Protein AF-A0A969VSZ6-F1 (afdb_monomer_lite)

Secondary structure (DSSP, 8-state):
-HHHHHHHHHHHHHHH--TTSPPEEEEEETTTTSEEEEEETTS-TTSEEEEEEE--SSHHHHHHS-EEEEETTT-SPP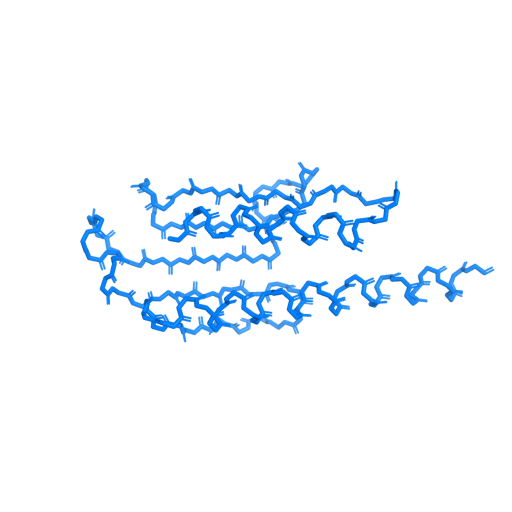EEE-GGGHHHHHHHHHHHHHHHHHHHHHHHHH--

Radius of gyration: 14.64 Å; chains: 1; bounding box: 35×25×44 Å

Structure (mmCIF, N/CA/C/O backbone):
data_AF-A0A969VSZ6-F1
#
_entry.id   AF-A0A969VSZ6-F1
#
loop_
_atom_site.group_PDB
_atom_site.id
_atom_site.type_symbol
_atom_site.label_atom_id
_atom_site.label_alt_id
_atom_site.label_comp_id
_atom_site.label_asym_id
_atom_site.label_entity_id
_atom_site.label_seq_id
_atom_site.pdbx_PDB_ins_code
_atom_site.Cartn_x
_atom_site.Cartn_y
_atom_site.Cartn_z
_atom_site.occupancy
_atom_site.B_iso_or_equiv
_atom_site.auth_seq_id
_atom_site.auth_comp_id
_atom_site.auth_asym_id
_atom_site.auth_atom_id
_atom_site.pdbx_PDB_model_num
ATOM 1 N N . TYR A 1 1 ? 3.063 6.656 -8.960 1.00 63.84 1 TYR A N 1
ATOM 2 C CA . TYR A 1 1 ? 2.935 5.798 -7.767 1.00 63.84 1 TYR A CA 1
ATOM 3 C C . TYR A 1 1 ? 2.821 6.608 -6.481 1.00 63.84 1 TYR A C 1
ATOM 5 O O . TYR A 1 1 ? 1.728 6.708 -5.939 1.00 63.84 1 TYR A O 1
ATOM 13 N N . SER A 1 2 ? 3.878 7.287 -6.036 1.00 65.19 2 SER A N 1
ATOM 14 C CA . SER A 1 2 ? 3.942 7.869 -4.687 1.00 65.19 2 SER A CA 1
ATOM 15 C C . SER A 1 2 ? 2.925 8.963 -4.340 1.00 65.19 2 SER A C 1
ATOM 17 O O . SER A 1 2 ? 2.410 8.987 -3.224 1.00 65.19 2 SER A O 1
ATOM 19 N N . ARG A 1 3 ? 2.580 9.856 -5.278 1.00 71.50 3 ARG A N 1
ATOM 20 C CA . ARG A 1 3 ? 1.567 10.904 -5.031 1.00 71.50 3 ARG A CA 1
ATOM 21 C C . ARG A 1 3 ? 0.173 10.335 -4.744 1.00 71.50 3 ARG A C 1
ATOM 23 O O . ARG A 1 3 ? -0.492 10.819 -3.831 1.00 71.50 3 ARG A O 1
ATOM 30 N N . ASN A 1 4 ? -0.237 9.294 -5.470 1.00 73.56 4 ASN A N 1
ATOM 31 C CA . ASN A 1 4 ? -1.539 8.655 -5.265 1.00 73.56 4 ASN A CA 1
ATOM 32 C C . ASN A 1 4 ? -1.574 7.936 -3.912 1.00 73.56 4 ASN A C 1
ATOM 34 O O . ASN A 1 4 ? -2.493 8.159 -3.130 1.00 73.56 4 ASN A O 1
ATOM 38 N N . MET A 1 5 ? -0.521 7.182 -3.586 1.00 75.75 5 MET A N 1
ATOM 39 C CA . MET A 1 5 ? -0.423 6.452 -2.318 1.00 75.75 5 MET A CA 1
ATOM 40 C C . MET A 1 5 ? -0.444 7.371 -1.094 1.00 75.75 5 MET A C 1
ATOM 42 O O . MET A 1 5 ? -1.165 7.100 -0.136 1.00 75.75 5 MET A O 1
ATOM 46 N N . LYS A 1 6 ? 0.261 8.511 -1.138 1.00 79.94 6 LYS A N 1
ATOM 47 C CA . LYS A 1 6 ? 0.205 9.521 -0.064 1.00 79.94 6 LYS A CA 1
ATOM 48 C C . LYS A 1 6 ? -1.213 10.054 0.154 1.00 79.94 6 LYS A C 1
ATOM 50 O O . LYS A 1 6 ? -1.636 10.212 1.297 1.00 79.94 6 LYS A O 1
ATOM 55 N N . SER A 1 7 ? -1.952 10.312 -0.928 1.00 82.69 7 SER A N 1
ATOM 56 C CA . SER A 1 7 ? -3.343 10.769 -0.834 1.00 82.69 7 SER A CA 1
ATOM 57 C C . SER A 1 7 ? -4.252 9.696 -0.233 1.00 82.69 7 SER A C 1
ATOM 59 O O . SER A 1 7 ? -5.049 10.003 0.651 1.00 82.69 7 SER A O 1
ATOM 61 N N . ILE A 1 8 ? -4.090 8.436 -0.648 1.00 80.19 8 ILE A N 1
ATOM 62 C CA . ILE A 1 8 ? -4.860 7.301 -0.124 1.00 80.19 8 ILE A CA 1
ATOM 63 C C . ILE A 1 8 ? -4.630 7.146 1.377 1.00 80.19 8 ILE A C 1
ATOM 65 O O . ILE A 1 8 ? -5.590 7.138 2.141 1.00 80.19 8 ILE A O 1
ATOM 69 N N . VAL A 1 9 ? -3.371 7.108 1.820 1.00 83.44 9 VAL A N 1
ATOM 70 C CA . VAL A 1 9 ? -3.039 6.984 3.247 1.00 83.44 9 VAL A CA 1
ATOM 71 C C . VAL A 1 9 ? -3.620 8.139 4.058 1.00 83.44 9 VAL A C 1
ATOM 73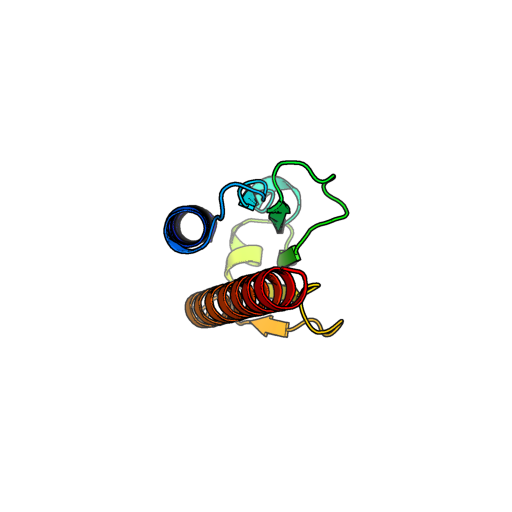 O O . VAL A 1 9 ? -4.194 7.921 5.124 1.00 83.44 9 VAL A O 1
ATOM 76 N N . PHE A 1 10 ? -3.556 9.363 3.534 1.00 84.12 10 PHE A N 1
ATOM 77 C CA . PHE A 1 10 ? -4.175 10.516 4.180 1.00 84.12 10 PHE A CA 1
ATOM 78 C C . PHE A 1 10 ? -5.702 10.372 4.307 1.00 84.12 10 PHE A C 1
ATOM 80 O O . PHE A 1 10 ? -6.262 10.631 5.374 1.00 84.12 10 PHE A O 1
ATOM 87 N N . GLN A 1 11 ? -6.383 9.934 3.245 1.00 82.75 11 GLN A N 1
ATOM 88 C CA . GLN A 1 11 ? -7.832 9.716 3.256 1.00 82.75 11 GLN A CA 1
ATOM 89 C C . GLN A 1 11 ? -8.235 8.588 4.210 1.00 82.75 11 GLN A C 1
ATOM 91 O O . GLN A 1 11 ? -9.186 8.750 4.978 1.00 82.75 11 GLN A O 1
ATOM 96 N N . VAL A 1 12 ? -7.493 7.479 4.204 1.00 82.19 12 VAL A N 1
ATOM 97 C CA . VAL A 1 12 ? -7.708 6.339 5.100 1.00 82.19 12 VAL A CA 1
ATOM 98 C C . VAL A 1 12 ? -7.536 6.772 6.553 1.00 82.19 12 VAL A C 1
ATOM 100 O O . VAL A 1 12 ? -8.435 6.541 7.358 1.00 82.19 12 VAL A O 1
ATOM 103 N N . ASN A 1 13 ? -6.453 7.482 6.882 1.00 85.31 13 ASN A N 1
ATOM 104 C CA . ASN A 1 13 ? -6.257 8.036 8.221 1.00 85.31 13 ASN A CA 1
ATOM 105 C C . ASN A 1 13 ? -7.425 8.936 8.625 1.00 85.31 13 ASN A C 1
ATOM 107 O O . ASN A 1 13 ? -8.010 8.760 9.685 1.00 85.31 13 ASN A O 1
ATOM 111 N N . LYS A 1 14 ? -7.836 9.869 7.765 1.00 82.88 14 LYS A N 1
ATOM 112 C CA . LYS A 1 14 ? -8.949 10.769 8.085 1.00 82.88 14 LYS A CA 1
ATOM 113 C C . LYS A 1 14 ? -10.271 10.024 8.324 1.00 82.88 14 LYS A C 1
ATOM 115 O O . LYS A 1 14 ? -11.071 10.464 9.146 1.00 82.88 14 LYS A O 1
ATOM 120 N N . ARG A 1 15 ? -10.524 8.938 7.588 1.00 80.19 15 ARG A N 1
ATOM 121 C CA . ARG A 1 15 ? -11.800 8.207 7.616 1.00 80.19 15 ARG A CA 1
ATOM 122 C C . ARG A 1 15 ? -11.864 7.121 8.690 1.00 80.19 15 ARG A C 1
ATOM 124 O O . ARG A 1 15 ? -12.946 6.874 9.219 1.00 80.19 15 ARG A O 1
ATOM 131 N N . TYR A 1 16 ? -10.741 6.479 9.000 1.00 72.19 16 TYR A N 1
ATOM 132 C CA . TYR A 1 16 ? -10.707 5.267 9.820 1.00 72.19 16 TYR A CA 1
ATOM 133 C C . TYR A 1 16 ? -9.838 5.368 11.079 1.00 72.19 16 TYR A C 1
ATOM 135 O O . TYR A 1 16 ? -9.983 4.520 11.961 1.00 72.19 16 TYR A O 1
ATOM 143 N N . LEU A 1 17 ? -8.981 6.390 11.218 1.00 71.81 17 LEU A N 1
ATOM 144 C CA . LEU A 1 17 ? -8.137 6.534 12.405 1.00 71.81 17 LEU A CA 1
ATOM 145 C C . LEU A 1 17 ? -8.997 6.769 13.650 1.00 71.81 17 LEU A C 1
ATOM 147 O O . LEU A 1 17 ? -9.696 7.776 13.783 1.00 71.81 17 LEU A O 1
ATOM 151 N N . THR A 1 18 ? -8.933 5.828 14.588 1.00 67.06 18 THR A N 1
ATOM 152 C CA . THR A 1 18 ? -9.540 5.977 15.912 1.00 67.06 18 THR A CA 1
ATOM 153 C C . THR A 1 18 ? -8.540 6.629 16.869 1.00 67.06 18 THR A C 1
ATOM 155 O O . THR A 1 18 ? -7.331 6.511 16.692 1.00 67.06 18 THR A O 1
ATOM 158 N N . LYS A 1 19 ? -9.022 7.288 17.933 1.00 65.38 19 LYS A N 1
ATOM 159 C CA . LYS A 1 19 ? -8.171 8.006 18.911 1.00 65.38 19 LYS A CA 1
ATOM 160 C C . LYS A 1 19 ? -7.103 7.143 19.609 1.00 65.38 19 LYS A C 1
ATOM 162 O O . LYS A 1 19 ? -6.242 7.702 20.275 1.00 65.38 19 LYS A O 1
ATOM 167 N N . LYS A 1 20 ? -7.190 5.811 19.522 1.00 67.69 20 LYS A N 1
ATOM 168 C CA . LYS A 1 20 ? -6.292 4.869 20.208 1.00 67.69 20 LYS A CA 1
ATOM 169 C C . LYS A 1 20 ? -5.180 4.305 19.316 1.00 67.69 20 LYS A C 1
ATOM 171 O O . LYS A 1 20 ? -4.349 3.569 19.831 1.00 67.69 20 LYS A O 1
ATOM 176 N N . ARG A 1 21 ? -5.170 4.605 18.013 1.00 72.56 21 ARG A N 1
ATOM 177 C CA . ARG A 1 21 ? -4.211 4.033 17.058 1.00 72.56 21 ARG A CA 1
ATOM 178 C C . ARG A 1 21 ? -3.293 5.112 16.497 1.00 72.56 21 ARG A C 1
ATOM 180 O O . ARG A 1 21 ? -3.730 6.242 16.277 1.00 72.56 21 ARG A O 1
ATOM 187 N N . ALA A 1 22 ? -2.041 4.755 16.238 1.00 82.44 22 ALA A N 1
ATOM 188 C CA . ALA A 1 22 ? -1.138 5.608 15.487 1.00 82.44 22 ALA A CA 1
ATOM 189 C C . ALA A 1 22 ? -1.596 5.752 14.024 1.00 82.44 22 ALA A C 1
ATOM 191 O O . ALA A 1 22 ? -2.139 4.808 13.441 1.00 82.44 22 ALA A O 1
ATOM 192 N N . PRO A 1 23 ? -1.401 6.931 13.414 1.00 85.81 23 PRO A N 1
ATOM 193 C CA . PRO A 1 23 ? -1.707 7.132 12.005 1.00 85.81 23 PRO A CA 1
ATOM 194 C C . PRO A 1 23 ? -0.844 6.223 11.129 1.00 85.81 23 PRO A C 1
ATOM 196 O O . PRO A 1 23 ? 0.301 5.909 11.452 1.00 85.81 23 PRO A O 1
ATOM 199 N N . LEU A 1 24 ? -1.388 5.837 9.981 1.00 88.62 24 LEU A N 1
ATOM 200 C CA . LEU A 1 24 ? -0.627 5.166 8.941 1.00 88.62 24 LEU A CA 1
ATOM 201 C C . LEU A 1 24 ? 0.352 6.146 8.292 1.00 88.62 24 LEU A C 1
ATOM 203 O O . LEU A 1 24 ? -0.009 7.280 7.966 1.00 88.62 24 LEU A O 1
ATOM 207 N N . ALA A 1 25 ? 1.573 5.689 8.058 1.00 88.56 25 ALA A N 1
ATOM 208 C CA . ALA A 1 25 ? 2.607 6.397 7.326 1.00 88.56 25 ALA A CA 1
ATOM 209 C C . ALA A 1 25 ? 2.900 5.663 6.014 1.00 88.56 25 ALA A C 1
ATOM 211 O O . ALA A 1 25 ? 2.986 4.436 5.982 1.00 88.56 25 ALA A O 1
ATOM 212 N N . PHE A 1 26 ? 3.062 6.431 4.937 1.00 89.50 26 PHE A N 1
ATOM 213 C CA . PHE A 1 26 ? 3.547 5.932 3.654 1.00 89.50 26 PHE A CA 1
ATOM 214 C C . PHE A 1 26 ? 5.027 6.271 3.508 1.00 89.50 26 PHE A C 1
ATOM 216 O O . PHE A 1 26 ? 5.387 7.452 3.545 1.00 89.50 26 PHE A O 1
ATOM 223 N N . ILE A 1 27 ? 5.854 5.251 3.312 1.00 89.88 27 ILE A N 1
ATOM 224 C CA . ILE A 1 27 ? 7.288 5.381 3.071 1.00 89.88 27 ILE A CA 1
ATOM 225 C C . ILE A 1 27 ? 7.551 5.120 1.588 1.00 89.88 27 ILE A C 1
ATOM 227 O O . ILE A 1 27 ? 7.133 4.102 1.039 1.00 89.88 27 ILE A O 1
ATOM 231 N N . ASP A 1 28 ? 8.203 6.078 0.934 1.00 88.00 28 ASP A N 1
ATOM 232 C CA . ASP A 1 28 ? 8.450 6.083 -0.507 1.00 88.00 28 ASP A CA 1
ATOM 233 C C . ASP A 1 28 ? 9.941 5.930 -0.791 1.00 88.00 28 ASP A C 1
ATOM 235 O O . ASP A 1 28 ? 10.661 6.924 -0.824 1.00 88.00 28 ASP A O 1
ATOM 239 N N . ASN A 1 29 ? 10.380 4.697 -1.030 1.00 86.88 29 ASN A N 1
ATOM 240 C CA . ASN A 1 29 ? 11.765 4.379 -1.373 1.00 86.88 29 ASN A CA 1
ATOM 241 C C . ASN A 1 29 ? 11.871 3.897 -2.832 1.00 86.88 29 ASN A C 1
ATOM 243 O O . ASN A 1 29 ? 12.842 3.241 -3.213 1.00 86.88 29 ASN A O 1
ATOM 247 N N . ILE A 1 30 ? 10.881 4.216 -3.685 1.00 83.56 30 ILE A N 1
ATOM 248 C CA . ILE A 1 30 ? 10.821 3.704 -5.064 1.00 83.56 30 ILE A CA 1
ATOM 249 C C . ILE A 1 30 ? 12.010 4.205 -5.874 1.00 83.56 30 ILE A C 1
ATOM 251 O O . ILE A 1 30 ? 12.468 3.498 -6.762 1.00 83.56 30 ILE A O 1
ATOM 255 N N . ALA A 1 31 ? 12.506 5.415 -5.604 1.00 78.75 31 ALA A N 1
ATOM 256 C CA . ALA A 1 31 ? 13.650 5.980 -6.315 1.00 78.75 31 ALA A CA 1
ATOM 257 C C . ALA A 1 31 ? 14.968 5.272 -5.959 1.00 78.75 31 ALA A C 1
ATOM 259 O O . ALA A 1 31 ? 15.781 5.028 -6.848 1.00 78.75 31 ALA A O 1
ATOM 260 N N . GLU A 1 32 ? 15.147 4.891 -4.696 1.00 82.94 32 GLU A N 1
ATOM 261 C CA . GLU A 1 32 ? 16.384 4.285 -4.196 1.00 82.94 32 GLU A CA 1
ATOM 262 C C . GLU A 1 32 ? 16.352 2.762 -4.379 1.00 82.94 32 GLU A C 1
ATOM 264 O O . GLU A 1 32 ? 17.115 2.214 -5.173 1.00 82.94 32 GLU A O 1
ATOM 269 N N . ASN A 1 33 ? 15.381 2.094 -3.755 1.00 84.12 33 ASN A N 1
ATOM 270 C CA . ASN A 1 33 ? 15.316 0.633 -3.651 1.00 84.12 33 ASN A CA 1
ATOM 271 C C . ASN A 1 33 ? 14.275 -0.009 -4.581 1.00 84.12 33 ASN A C 1
ATOM 273 O O . ASN A 1 33 ? 14.233 -1.229 -4.716 1.00 84.12 33 ASN A O 1
ATOM 277 N N . GLY A 1 34 ? 13.421 0.792 -5.227 1.00 85.69 34 GLY A N 1
ATOM 278 C CA . GLY A 1 34 ? 12.307 0.265 -6.023 1.00 85.69 34 GLY A CA 1
ATOM 279 C C . GLY A 1 34 ? 11.131 -0.222 -5.175 1.00 85.69 34 GLY A C 1
ATOM 280 O O . GLY A 1 34 ? 10.284 -0.951 -5.678 1.00 85.69 34 GLY A O 1
ATOM 281 N N . GLU A 1 35 ? 11.046 0.191 -3.910 1.00 89.25 35 GLU A N 1
ATOM 282 C CA . GLU A 1 35 ? 10.006 -0.255 -2.982 1.00 89.25 35 GLU A CA 1
ATOM 283 C C . GLU A 1 35 ? 9.282 0.911 -2.298 1.00 89.25 35 GLU A C 1
ATOM 285 O O . GLU A 1 35 ? 9.831 1.989 -2.092 1.00 89.25 35 GLU A O 1
ATOM 290 N N . CYS A 1 36 ? 8.031 0.706 -1.915 1.00 89.06 36 CYS A N 1
ATOM 291 C CA . CYS A 1 36 ? 7.320 1.587 -0.997 1.00 89.06 36 CYS A CA 1
ATOM 292 C C . CYS A 1 36 ? 6.434 0.761 -0.081 1.00 89.06 36 CYS A C 1
ATOM 294 O O . CYS A 1 36 ? 5.977 -0.312 -0.456 1.00 89.06 36 CYS A O 1
ATOM 296 N N . PHE A 1 37 ? 6.170 1.253 1.121 1.00 90.19 37 PHE A N 1
ATOM 297 C CA . PHE A 1 37 ? 5.379 0.505 2.089 1.00 90.19 37 PHE A CA 1
ATOM 298 C C . PHE A 1 37 ? 4.511 1.414 2.949 1.00 90.19 37 PHE A C 1
ATOM 300 O O . PHE A 1 37 ? 4.751 2.616 3.085 1.00 90.19 37 PHE A O 1
ATOM 307 N N . ILE A 1 38 ? 3.464 0.821 3.515 1.00 89.56 38 ILE A N 1
ATOM 308 C CA . ILE A 1 38 ? 2.582 1.456 4.490 1.00 89.56 38 ILE A CA 1
ATOM 309 C C . ILE A 1 38 ? 2.791 0.766 5.825 1.00 89.56 38 ILE A C 1
ATOM 311 O O . ILE A 1 38 ? 2.709 -0.458 5.907 1.00 89.56 38 ILE A O 1
ATOM 315 N N . LYS A 1 39 ? 2.992 1.551 6.879 1.00 90.56 39 LYS A N 1
ATOM 316 C CA . LYS A 1 39 ? 3.120 1.062 8.254 1.00 90.56 39 LYS A CA 1
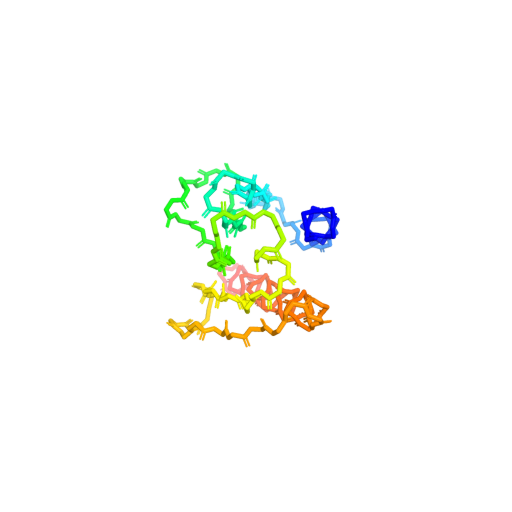ATOM 317 C C . LYS A 1 39 ? 2.365 1.955 9.232 1.00 90.56 39 LYS A C 1
ATOM 319 O O . LYS A 1 39 ? 1.927 3.042 8.853 1.00 90.56 39 LYS A O 1
ATOM 324 N N . ASN A 1 40 ? 2.240 1.536 10.487 1.00 88.50 40 ASN A N 1
ATOM 325 C CA . ASN A 1 40 ? 1.843 2.466 11.543 1.00 88.50 40 ASN A CA 1
ATOM 326 C C . ASN A 1 40 ? 3.034 3.392 11.862 1.00 88.50 40 ASN A C 1
ATOM 328 O O . ASN A 1 40 ? 4.191 2.978 11.812 1.00 88.50 40 ASN A O 1
ATOM 332 N N . GLN A 1 41 ? 2.778 4.670 12.141 1.00 87.25 41 GLN A N 1
ATOM 333 C CA . GLN A 1 41 ? 3.850 5.651 12.348 1.00 87.25 41 GLN A CA 1
ATOM 334 C C . GLN A 1 41 ? 4.737 5.329 13.567 1.00 87.25 41 GLN A C 1
ATOM 336 O O . GLN A 1 41 ? 5.896 5.733 13.603 1.00 87.25 41 GLN A O 1
ATOM 341 N N . ASP A 1 42 ? 4.199 4.609 14.547 1.00 87.19 42 ASP A N 1
ATOM 342 C CA . ASP A 1 42 ? 4.854 4.205 15.791 1.00 87.19 42 ASP A CA 1
ATOM 343 C C . ASP A 1 42 ? 5.582 2.851 15.715 1.00 87.19 42 ASP A C 1
ATOM 345 O O . ASP A 1 42 ? 6.277 2.493 16.665 1.00 87.19 42 ASP A O 1
ATOM 349 N N . THR A 1 43 ? 5.472 2.109 14.607 1.00 87.38 43 THR A N 1
ATOM 350 C CA . THR A 1 43 ? 6.130 0.804 14.438 1.00 87.38 43 THR A CA 1
ATOM 351 C C . THR A 1 43 ? 7.431 0.911 13.629 1.00 87.38 43 THR A C 1
ATOM 353 O O . THR A 1 43 ? 7.598 1.836 12.826 1.00 87.38 43 THR A O 1
ATOM 356 N N . PRO A 1 44 ? 8.407 0.004 13.826 1.00 89.12 44 PRO A N 1
ATOM 357 C CA . PRO A 1 44 ? 9.613 -0.052 12.998 1.00 89.12 44 PRO A CA 1
ATOM 358 C C . PRO A 1 44 ? 9.295 -0.463 11.551 1.00 89.12 44 PRO A C 1
ATOM 360 O O . PRO A 1 44 ? 8.250 -1.044 11.276 1.00 89.12 44 PRO A O 1
ATOM 363 N N . ASP A 1 45 ? 10.207 -0.182 10.615 1.00 84.56 45 ASP A N 1
ATOM 364 C CA . ASP A 1 45 ? 9.971 -0.410 9.176 1.00 84.56 45 ASP A CA 1
ATOM 365 C C . ASP A 1 45 ? 9.703 -1.878 8.823 1.00 84.56 45 ASP A C 1
ATOM 367 O O . ASP A 1 45 ? 8.904 -2.144 7.936 1.00 84.56 45 ASP A O 1
ATOM 371 N N . ASN A 1 46 ? 10.280 -2.831 9.564 1.00 84.25 46 ASN A N 1
ATOM 372 C CA . ASN A 1 46 ? 10.038 -4.268 9.367 1.00 84.25 46 ASN A CA 1
ATOM 373 C C . ASN A 1 46 ? 8.588 -4.699 9.669 1.00 84.25 46 ASN A C 1
ATOM 375 O O . ASN A 1 46 ? 8.153 -5.762 9.216 1.00 84.25 46 ASN A O 1
ATOM 379 N N . ASP A 1 47 ? 7.845 -3.878 10.415 1.00 87.19 47 ASP A N 1
ATOM 380 C CA . ASP A 1 47 ? 6.456 -4.107 10.818 1.00 87.19 47 ASP A CA 1
ATOM 381 C C . ASP A 1 47 ? 5.484 -3.296 9.940 1.00 87.19 47 ASP A C 1
ATOM 383 O O . ASP A 1 47 ? 4.598 -2.569 10.403 1.00 87.19 47 ASP A O 1
ATOM 387 N N . TYR A 1 48 ? 5.718 -3.361 8.627 1.00 89.69 48 TYR A N 1
ATOM 388 C CA . TYR A 1 48 ? 4.821 -2.808 7.620 1.00 89.69 48 TYR A CA 1
ATOM 389 C C . TYR A 1 48 ? 3.525 -3.619 7.511 1.00 89.69 48 TYR A C 1
ATOM 391 O O . TYR A 1 48 ? 3.489 -4.818 7.766 1.00 89.69 48 TYR A O 1
ATOM 399 N N . LEU A 1 49 ? 2.454 -2.962 7.073 1.00 88.50 49 LEU A N 1
ATOM 400 C CA . LEU A 1 49 ? 1.174 -3.593 6.739 1.00 88.50 49 LEU A CA 1
ATOM 401 C C . LEU A 1 49 ? 1.136 -4.015 5.269 1.00 88.50 49 LEU A C 1
ATOM 403 O O . LEU A 1 49 ? 0.664 -5.101 4.945 1.00 88.50 49 LEU A O 1
ATOM 407 N N . PHE A 1 50 ? 1.656 -3.153 4.393 1.00 89.19 50 PHE A N 1
ATOM 408 C CA . PHE A 1 50 ? 1.745 -3.396 2.957 1.00 89.19 50 PHE A CA 1
ATOM 409 C C . PHE A 1 50 ? 3.127 -3.030 2.453 1.00 89.19 50 PHE A C 1
ATOM 411 O O . PHE A 1 50 ? 3.605 -1.944 2.778 1.00 89.19 50 PHE A O 1
ATOM 418 N N . LEU A 1 51 ? 3.715 -3.874 1.613 1.00 89.75 51 LEU A N 1
ATOM 419 C CA . LEU A 1 51 ? 4.958 -3.593 0.899 1.00 89.75 51 LEU A CA 1
ATOM 420 C C . LEU A 1 51 ? 4.708 -3.749 -0.597 1.00 89.75 51 LEU A C 1
ATOM 422 O O . LEU A 1 51 ? 4.241 -4.786 -1.046 1.00 89.75 51 LEU A O 1
ATOM 426 N N . LEU A 1 52 ? 5.012 -2.713 -1.366 1.00 88.31 52 LEU A N 1
ATOM 427 C CA . LEU A 1 52 ? 4.987 -2.730 -2.816 1.00 88.31 52 LEU A CA 1
ATOM 428 C C . LEU A 1 52 ? 6.424 -2.681 -3.314 1.00 88.31 52 LEU A C 1
ATOM 430 O O . LEU A 1 52 ? 7.149 -1.730 -3.031 1.00 88.31 52 LEU A O 1
ATOM 434 N N . TYR A 1 53 ? 6.812 -3.678 -4.090 1.00 89.00 53 TYR A N 1
ATOM 435 C CA . TYR A 1 53 ? 8.135 -3.817 -4.667 1.00 89.00 53 TYR A CA 1
ATOM 436 C C . TYR A 1 53 ? 8.048 -3.851 -6.189 1.00 89.00 53 TYR A C 1
ATOM 438 O O . TYR A 1 53 ? 7.209 -4.542 -6.767 1.00 89.00 53 TYR A O 1
ATOM 446 N N . ILE A 1 54 ? 8.939 -3.113 -6.841 1.00 88.12 54 ILE A N 1
ATOM 447 C CA . ILE A 1 54 ? 9.067 -3.068 -8.288 1.00 88.12 54 ILE A CA 1
ATOM 448 C C . ILE A 1 54 ? 10.524 -3.329 -8.638 1.00 88.12 54 ILE A C 1
ATOM 450 O O . ILE A 1 54 ? 11.416 -2.536 -8.329 1.00 88.12 54 ILE A O 1
ATOM 454 N N . LYS A 1 55 ? 10.764 -4.432 -9.342 1.00 84.44 55 LYS A N 1
ATOM 455 C CA . LYS A 1 55 ? 12.100 -4.746 -9.841 1.00 84.44 55 LYS A CA 1
ATOM 456 C C . LYS A 1 55 ? 12.499 -3.736 -10.920 1.00 84.44 55 LYS A C 1
ATOM 458 O O . LYS A 1 55 ? 11.681 -3.365 -11.756 1.00 84.44 55 LYS A O 1
ATOM 463 N N . GLY A 1 56 ? 13.756 -3.313 -10.935 1.00 83.00 56 GLY A N 1
ATOM 464 C CA . GLY A 1 56 ? 14.316 -2.483 -12.003 1.00 83.00 56 GLY A CA 1
ATOM 465 C C . GLY A 1 56 ? 15.481 -1.636 -11.515 1.00 83.00 56 GLY A C 1
ATOM 466 O O . GLY A 1 56 ? 15.464 -1.144 -10.381 1.00 83.00 56 GLY A O 1
ATOM 467 N N . GLU A 1 57 ? 16.478 -1.456 -12.372 1.00 79.69 57 GLU A N 1
ATOM 468 C CA . GLU A 1 57 ? 17.684 -0.686 -12.049 1.00 79.69 57 GLU A CA 1
ATOM 469 C C . GLU A 1 57 ? 17.466 0.823 -12.236 1.00 79.69 57 GLU A C 1
ATOM 471 O O . GLU 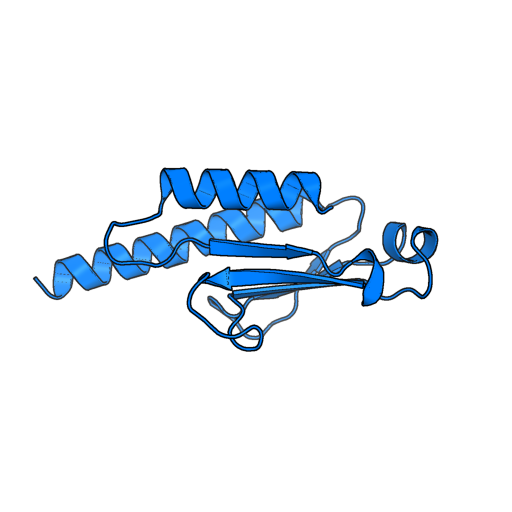A 1 57 ? 18.116 1.646 -11.591 1.00 79.69 57 GLU A O 1
ATOM 476 N N . ASN A 1 58 ? 16.487 1.208 -13.061 1.00 82.00 58 ASN A N 1
ATOM 477 C CA . ASN A 1 58 ? 16.204 2.599 -13.412 1.00 82.00 58 ASN A CA 1
ATOM 478 C C . ASN A 1 58 ? 14.696 2.891 -13.369 1.00 82.00 58 ASN A C 1
ATOM 480 O O . ASN A 1 58 ? 13.855 1.995 -13.463 1.00 82.00 58 ASN A O 1
ATOM 484 N N . ALA A 1 59 ? 14.332 4.176 -13.298 1.00 78.25 59 ALA A N 1
ATOM 485 C CA . ALA A 1 59 ? 12.933 4.611 -13.233 1.00 78.25 59 ALA A CA 1
ATOM 486 C C . ALA A 1 59 ? 12.077 4.111 -14.415 1.00 78.25 59 ALA A C 1
ATOM 488 O O . ALA A 1 59 ? 10.912 3.776 -14.221 1.00 78.25 59 ALA A O 1
ATOM 489 N N . SER A 1 60 ? 12.651 4.030 -15.620 1.00 82.19 60 SER A N 1
ATOM 490 C CA . SER A 1 60 ? 11.952 3.537 -16.813 1.00 82.19 60 SER A CA 1
ATOM 491 C C . SER A 1 60 ? 11.597 2.056 -16.706 1.00 82.19 60 SER A C 1
ATOM 493 O O . SER A 1 60 ? 10.464 1.684 -16.992 1.00 82.19 60 SER A O 1
ATOM 495 N N . GLU A 1 61 ? 12.524 1.219 -16.234 1.00 83.81 61 GLU A N 1
ATOM 496 C CA . GLU A 1 61 ? 12.261 -0.209 -16.022 1.00 83.81 61 GLU A CA 1
ATOM 497 C C . GLU A 1 61 ? 11.192 -0.410 -14.948 1.00 83.81 61 GLU A C 1
ATOM 499 O O . GLU A 1 61 ? 10.237 -1.153 -15.150 1.00 83.81 61 GLU A O 1
ATOM 504 N N . ARG A 1 62 ? 11.277 0.347 -13.848 1.00 79.19 62 ARG A N 1
ATOM 505 C CA . ARG A 1 62 ? 10.276 0.324 -12.769 1.00 79.19 62 ARG A CA 1
ATOM 506 C C . ARG A 1 62 ? 8.889 0.806 -13.225 1.00 79.19 62 ARG A C 1
ATOM 508 O O . ARG A 1 62 ? 7.885 0.494 -12.601 1.00 79.19 62 ARG A O 1
ATOM 515 N N . LEU A 1 63 ? 8.789 1.576 -14.305 1.00 77.56 63 LEU A N 1
ATOM 516 C CA . LEU A 1 63 ? 7.492 1.965 -14.869 1.00 77.56 63 LEU A CA 1
ATOM 517 C C . LEU A 1 63 ? 6.872 0.872 -15.748 1.00 77.56 63 LEU A C 1
ATOM 519 O O . LEU A 1 63 ? 5.660 0.899 -15.959 1.00 77.56 63 LEU A O 1
ATOM 523 N N . MET A 1 64 ? 7.680 -0.056 -16.263 1.00 80.38 64 MET A N 1
ATOM 524 C CA . MET A 1 64 ? 7.238 -1.125 -17.163 1.00 80.38 64 MET A CA 1
ATOM 525 C C . MET A 1 64 ? 7.104 -2.481 -16.467 1.00 80.38 64 MET A C 1
ATOM 527 O O . MET A 1 64 ? 6.350 -3.324 -16.948 1.00 80.38 64 MET A O 1
ATOM 531 N N . ASN A 1 65 ? 7.805 -2.678 -15.352 1.00 85.69 65 ASN A N 1
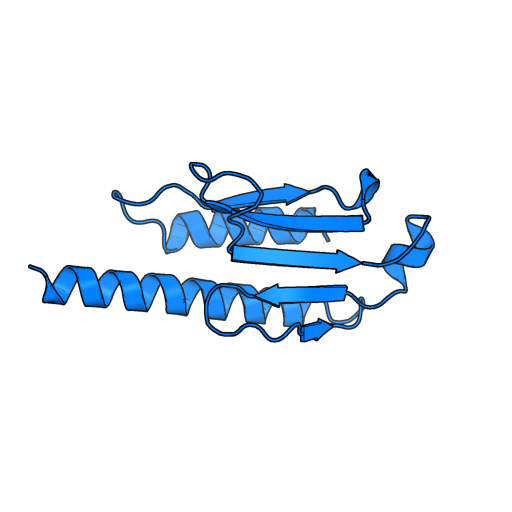ATOM 532 C CA . ASN A 1 65 ? 7.783 -3.918 -14.590 1.00 85.69 65 ASN A CA 1
ATOM 533 C C . ASN A 1 65 ? 6.563 -4.022 -13.675 1.00 85.69 65 ASN A C 1
ATOM 535 O O . ASN A 1 65 ? 6.017 -3.020 -13.206 1.00 85.69 65 ASN A O 1
ATOM 539 N N . ASP A 1 66 ? 6.167 -5.265 -13.413 1.00 87.62 66 ASP A N 1
ATOM 540 C CA . ASP A 1 66 ? 5.067 -5.582 -12.515 1.00 87.62 66 ASP A CA 1
ATOM 541 C C . ASP A 1 66 ? 5.383 -5.195 -11.064 1.00 87.62 66 ASP A C 1
ATOM 543 O O . ASP A 1 66 ? 6.522 -5.253 -10.589 1.00 87.62 66 ASP A O 1
ATOM 547 N N . ILE A 1 67 ? 4.329 -4.797 -10.361 1.00 86.50 67 ILE A N 1
ATOM 548 C CA . ILE A 1 67 ? 4.339 -4.357 -8.974 1.00 86.50 67 ILE A CA 1
ATOM 549 C C . ILE A 1 67 ? 3.946 -5.551 -8.110 1.00 86.50 67 ILE A C 1
ATOM 551 O O . ILE A 1 67 ? 2.823 -6.045 -8.187 1.00 86.50 67 ILE A O 1
ATOM 555 N N . SER A 1 68 ? 4.863 -6.009 -7.270 1.00 89.19 68 SER A N 1
ATOM 556 C CA . SER A 1 68 ? 4.601 -7.049 -6.275 1.00 89.19 68 SER A CA 1
ATOM 557 C C . SER A 1 68 ? 4.102 -6.398 -4.991 1.00 89.19 68 SER A C 1
ATOM 559 O O . SER A 1 68 ? 4.792 -5.553 -4.437 1.00 89.19 68 SER A O 1
ATOM 561 N N . LEU A 1 69 ? 2.916 -6.765 -4.524 1.00 89.31 69 LEU A N 1
ATOM 562 C CA . LEU A 1 69 ? 2.293 -6.266 -3.306 1.00 89.31 69 LEU A CA 1
ATOM 563 C C . LEU A 1 69 ? 2.211 -7.390 -2.277 1.00 89.31 69 LEU A C 1
ATOM 565 O O . LEU A 1 69 ? 1.520 -8.385 -2.480 1.00 89.31 69 LEU A O 1
ATOM 569 N N . GLU A 1 70 ? 2.894 -7.209 -1.160 1.00 89.75 70 GLU A N 1
ATOM 570 C CA . GLU A 1 70 ? 2.790 -8.048 0.024 1.00 89.75 70 GLU A CA 1
ATOM 571 C C . GLU A 1 70 ? 1.807 -7.418 1.014 1.00 89.75 70 GLU A C 1
ATOM 573 O O . GLU A 1 70 ? 1.865 -6.216 1.285 1.00 89.75 70 GLU A O 1
ATOM 578 N N . ASP A 1 71 ? 0.898 -8.233 1.544 1.00 89.62 71 ASP A N 1
ATOM 579 C CA . ASP A 1 71 ? -0.189 -7.811 2.422 1.00 89.62 71 ASP A CA 1
ATOM 580 C C . ASP A 1 71 ? -0.146 -8.588 3.741 1.00 89.62 71 ASP A C 1
ATOM 582 O O . ASP A 1 71 ? -0.672 -9.691 3.862 1.00 89.62 71 ASP A O 1
ATOM 586 N N . LYS A 1 72 ? 0.431 -7.991 4.782 1.00 86.81 72 LYS A N 1
ATOM 587 C CA . LYS A 1 72 ? 0.531 -8.628 6.103 1.00 86.81 72 LYS A CA 1
ATOM 588 C C . LYS A 1 72 ? -0.772 -8.589 6.909 1.00 86.81 72 LYS A C 1
ATOM 590 O O . LYS A 1 72 ? -0.810 -9.113 8.019 1.00 86.81 72 LYS A O 1
ATOM 595 N N . THR A 1 73 ? -1.842 -7.977 6.392 1.00 79.56 73 THR A N 1
ATOM 596 C CA . THR A 1 73 ? -3.075 -7.739 7.163 1.00 79.56 73 THR A CA 1
ATOM 597 C C . THR A 1 73 ? -4.023 -8.933 7.205 1.00 79.56 73 THR A C 1
ATOM 599 O O . THR A 1 73 ? -4.799 -9.047 8.152 1.00 79.56 73 THR A O 1
ATOM 602 N N . ASP A 1 74 ? -3.992 -9.816 6.204 1.00 70.38 74 ASP A N 1
ATOM 603 C CA . ASP A 1 74 ? -4.954 -10.926 6.125 1.00 70.38 74 ASP A CA 1
ATOM 604 C C . ASP A 1 74 ? -4.436 -12.165 5.357 1.00 70.38 74 ASP A C 1
ATOM 606 O O . ASP A 1 74 ? -5.096 -13.201 5.414 1.00 70.38 74 ASP A O 1
ATOM 610 N N . SER A 1 75 ? -3.258 -12.155 4.690 1.00 61.81 75 SER A N 1
ATOM 611 C CA . SER A 1 75 ? -2.677 -13.375 4.060 1.00 61.81 75 SER A CA 1
ATOM 612 C C . SER A 1 75 ? -1.212 -13.208 3.601 1.00 61.81 75 SER A C 1
ATOM 614 O O . SER A 1 75 ? -0.902 -12.234 2.940 1.00 61.81 75 SER A O 1
ATOM 616 N N . THR A 1 76 ? -0.328 -14.195 3.802 1.00 61.16 76 THR A N 1
ATOM 617 C CA . THR A 1 76 ? 1.087 -14.185 3.337 1.00 61.16 76 THR A CA 1
ATOM 618 C C . THR A 1 76 ? 1.293 -14.270 1.812 1.00 61.16 76 THR A C 1
ATOM 620 O O . THR A 1 76 ? 2.411 -14.509 1.361 1.00 61.16 76 THR A O 1
ATOM 623 N N . GLU A 1 77 ? 0.247 -14.133 0.995 1.00 70.12 77 GLU A N 1
ATOM 624 C CA . GLU A 1 77 ? 0.377 -14.229 -0.462 1.00 70.12 77 GLU A CA 1
ATOM 625 C C . GLU A 1 77 ? 0.703 -12.871 -1.087 1.00 70.12 77 GLU A C 1
ATOM 627 O O . GLU A 1 77 ? -0.026 -11.890 -0.932 1.00 70.12 77 GLU A O 1
ATOM 632 N N . THR A 1 78 ? 1.796 -12.835 -1.845 1.00 82.31 78 THR A N 1
ATOM 633 C CA . THR A 1 78 ? 2.177 -11.683 -2.661 1.00 82.31 78 THR A CA 1
ATOM 634 C C . THR A 1 78 ? 1.290 -11.612 -3.903 1.00 82.31 78 THR A C 1
ATOM 636 O O . THR A 1 78 ? 1.250 -12.542 -4.709 1.00 82.31 78 THR A O 1
ATOM 639 N N . LYS A 1 79 ? 0.596 -10.489 -4.092 1.00 86.81 79 LYS A N 1
ATOM 640 C CA . LYS A 1 79 ? -0.177 -10.199 -5.305 1.00 86.81 79 LYS A CA 1
ATOM 641 C C . LYS A 1 79 ? 0.690 -9.472 -6.318 1.00 86.81 79 LYS A C 1
ATOM 643 O O . LYS A 1 79 ? 1.453 -8.586 -5.957 1.00 86.81 79 LYS A O 1
ATOM 648 N N . ILE A 1 80 ? 0.549 -9.814 -7.592 1.00 86.94 80 ILE A N 1
ATOM 649 C CA . ILE A 1 80 ? 1.272 -9.151 -8.680 1.00 86.94 80 ILE A CA 1
ATOM 650 C C . ILE A 1 80 ? 0.279 -8.290 -9.454 1.00 86.94 80 ILE A C 1
ATOM 652 O O . ILE A 1 80 ? -0.760 -8.776 -9.899 1.00 86.94 80 ILE A O 1
ATOM 656 N N . PHE A 1 81 ? 0.606 -7.013 -9.608 1.00 86.00 81 PHE A N 1
ATOM 657 C CA . PHE A 1 81 ? -0.190 -6.030 -10.326 1.00 86.00 81 PHE A CA 1
ATOM 658 C C . PHE A 1 81 ? 0.601 -5.479 -11.504 1.00 86.00 81 PHE A C 1
ATOM 660 O O . PHE A 1 81 ? 1.766 -5.114 -11.367 1.00 86.00 81 PHE A O 1
ATOM 667 N N . ASN A 1 82 ? -0.047 -5.345 -12.659 1.00 83.25 82 ASN A N 1
ATOM 668 C CA . ASN A 1 82 ? 0.570 -4.648 -13.777 1.00 83.25 82 ASN A CA 1
ATOM 669 C C . ASN A 1 82 ? 0.709 -3.148 -13.444 1.00 83.25 82 ASN A C 1
ATOM 671 O O . ASN A 1 82 ? -0.213 -2.579 -12.851 1.00 83.25 82 ASN A O 1
ATOM 675 N N . PRO A 1 83 ? 1.777 -2.458 -13.875 1.00 76.62 83 PRO A N 1
ATOM 676 C CA . PRO A 1 83 ? 1.928 -1.015 -13.674 1.00 76.62 83 PRO A CA 1
ATOM 677 C C . PRO A 1 83 ? 0.756 -0.188 -14.229 1.00 76.62 83 PRO A C 1
ATOM 679 O O . PRO A 1 83 ? 0.414 0.859 -13.676 1.00 76.62 83 PRO A O 1
ATOM 682 N N . LYS A 1 84 ? 0.077 -0.672 -15.278 1.00 79.62 84 LYS A N 1
ATOM 683 C CA . LYS A 1 84 ? -1.145 -0.051 -15.819 1.00 79.62 84 LYS A CA 1
ATOM 684 C C . LYS A 1 84 ? -2.347 -0.159 -14.871 1.00 79.62 84 LYS A C 1
ATOM 686 O O . LYS A 1 84 ? -3.222 0.701 -14.910 1.00 79.62 84 LYS A O 1
ATOM 691 N N . ASN A 1 85 ? -2.348 -1.154 -13.986 1.00 78.00 85 ASN A N 1
ATOM 692 C CA . ASN A 1 85 ? -3.427 -1.470 -13.049 1.00 78.00 85 ASN A CA 1
ATOM 693 C C . ASN A 1 85 ? -3.121 -0.984 -11.621 1.00 78.00 85 ASN A C 1
ATOM 695 O O . ASN A 1 85 ? -3.620 -1.529 -10.640 1.00 78.00 85 ASN A O 1
ATOM 699 N N . VAL A 1 86 ? -2.331 0.084 -11.475 1.00 74.62 86 VAL A N 1
ATOM 700 C CA . VAL A 1 86 ? -2.025 0.697 -10.167 1.00 74.62 86 VAL A CA 1
ATOM 701 C C . VAL A 1 86 ? -3.279 1.077 -9.365 1.00 74.62 86 VAL A C 1
ATOM 703 O O . VAL A 1 86 ? -3.255 1.093 -8.134 1.00 74.62 86 VAL A O 1
ATOM 706 N N . PHE A 1 87 ? -4.377 1.385 -10.056 1.00 79.38 87 PHE A N 1
ATOM 707 C CA . PHE A 1 87 ? -5.656 1.700 -9.428 1.00 79.38 87 PHE A CA 1
ATOM 708 C C . PHE A 1 87 ? -6.290 0.466 -8.777 1.00 79.38 87 PHE A C 1
ATOM 710 O O . PHE A 1 87 ? -6.756 0.575 -7.654 1.00 79.38 87 PHE A O 1
ATOM 717 N N . GLU A 1 88 ? -6.196 -0.716 -9.394 1.00 83.44 88 GLU A N 1
ATOM 718 C CA . GLU A 1 88 ? -6.685 -1.967 -8.793 1.00 83.44 88 GLU A CA 1
ATOM 719 C C . GLU A 1 88 ? -5.899 -2.321 -7.526 1.00 83.44 88 GLU A C 1
ATOM 721 O O . GLU A 1 88 ? -6.485 -2.710 -6.518 1.00 83.44 88 GLU A O 1
ATOM 726 N N . ALA A 1 89 ? -4.574 -2.124 -7.543 1.00 81.62 89 ALA A N 1
ATOM 727 C CA . ALA A 1 89 ? -3.747 -2.282 -6.347 1.00 81.62 89 ALA A CA 1
ATOM 728 C C . ALA A 1 89 ? -4.163 -1.294 -5.244 1.00 81.62 89 ALA A C 1
ATOM 730 O O . ALA A 1 89 ? -4.219 -1.650 -4.069 1.00 81.62 89 ALA A O 1
ATOM 731 N N . SER A 1 90 ? -4.485 -0.057 -5.631 1.00 79.62 90 SER A N 1
ATOM 732 C CA . SER A 1 90 ? -4.933 0.987 -4.707 1.00 79.62 90 SER A CA 1
ATOM 733 C C . SER A 1 90 ? -6.278 0.643 -4.064 1.00 79.62 90 SER A C 1
ATOM 735 O O . SER A 1 90 ? -6.392 0.714 -2.841 1.00 79.62 90 SER A O 1
ATOM 737 N N . ASP A 1 91 ? -7.267 0.238 -4.863 1.00 84.81 91 ASP A N 1
ATOM 738 C CA . ASP A 1 91 ? -8.596 -0.156 -4.387 1.00 84.81 91 ASP A CA 1
ATOM 739 C C . ASP A 1 91 ? -8.495 -1.363 -3.446 1.00 84.81 91 ASP A C 1
ATOM 741 O O . ASP A 1 91 ? -9.018 -1.330 -2.332 1.00 84.81 91 ASP A O 1
ATOM 745 N N . TYR A 1 92 ? -7.697 -2.369 -3.823 1.00 86.12 92 TYR A N 1
ATOM 746 C CA . TYR A 1 92 ? -7.418 -3.529 -2.979 1.00 86.12 92 TYR A CA 1
ATOM 747 C C . TYR A 1 92 ? -6.850 -3.134 -1.605 1.00 86.12 92 TYR A C 1
ATOM 749 O O . TYR A 1 92 ? -7.324 -3.605 -0.570 1.00 86.12 92 TYR A O 1
ATOM 757 N N . MET A 1 93 ? -5.857 -2.241 -1.565 1.00 83.69 93 MET A N 1
ATOM 758 C CA . MET A 1 93 ? -5.263 -1.783 -0.303 1.00 83.69 93 MET A CA 1
ATOM 759 C C . MET A 1 93 ? -6.259 -1.011 0.566 1.00 83.69 93 MET A C 1
ATOM 761 O O . MET A 1 93 ? -6.247 -1.159 1.789 1.00 83.69 93 MET A O 1
ATOM 765 N N . ILE A 1 94 ? -7.117 -0.187 -0.044 1.00 83.94 94 ILE A N 1
ATOM 766 C CA . ILE A 1 94 ? -8.153 0.567 0.672 1.00 83.94 94 ILE A CA 1
ATOM 767 C C . ILE A 1 94 ? -9.147 -0.391 1.326 1.00 83.94 94 ILE A C 1
ATOM 769 O O . ILE A 1 94 ? -9.434 -0.234 2.515 1.00 83.94 94 ILE A O 1
ATOM 773 N N . ASP A 1 95 ? -9.628 -1.386 0.584 1.00 86.75 95 ASP A N 1
ATOM 774 C CA . ASP A 1 95 ? -10.583 -2.374 1.085 1.00 86.75 95 ASP A CA 1
ATOM 775 C C . ASP A 1 95 ? -9.990 -3.190 2.237 1.00 86.75 95 ASP A C 1
ATOM 777 O O . ASP A 1 95 ? -10.623 -3.362 3.282 1.00 86.75 95 ASP A O 1
ATOM 781 N N . ARG A 1 96 ? -8.733 -3.628 2.104 1.00 86.75 96 ARG A N 1
ATOM 782 C CA . ARG A 1 96 ? -8.034 -4.390 3.150 1.00 86.75 96 ARG A CA 1
ATOM 783 C C . ARG A 1 96 ? -7.793 -3.562 4.408 1.00 86.75 96 ARG A C 1
ATOM 785 O O . ARG A 1 96 ? -8.026 -4.046 5.516 1.00 86.75 96 ARG A O 1
ATOM 792 N N . LEU A 1 97 ? -7.409 -2.293 4.259 1.00 84.06 97 LEU A N 1
ATOM 793 C CA . LEU A 1 97 ? -7.301 -1.365 5.386 1.00 84.06 97 LEU A CA 1
ATOM 794 C C . LEU A 1 97 ? -8.659 -1.148 6.059 1.00 84.06 97 LEU A C 1
ATOM 796 O O . LEU A 1 97 ? -8.745 -1.219 7.283 1.00 84.06 97 LEU A O 1
ATOM 800 N N . ALA A 1 98 ? -9.727 -0.932 5.289 1.00 84.00 98 ALA A N 1
ATOM 801 C CA . ALA A 1 98 ? -11.072 -0.770 5.834 1.00 84.00 98 ALA A CA 1
ATOM 802 C C . ALA A 1 98 ? -11.505 -1.998 6.652 1.00 84.00 98 ALA A C 1
ATOM 804 O O . ALA A 1 98 ? -11.952 -1.831 7.789 1.00 84.00 98 ALA A O 1
ATOM 805 N N . LEU A 1 99 ? -11.286 -3.211 6.129 1.00 85.50 99 LEU A N 1
ATOM 806 C CA . LEU A 1 99 ? -11.563 -4.469 6.829 1.00 85.50 99 LEU A CA 1
ATOM 807 C C . LEU A 1 99 ? -10.756 -4.606 8.126 1.00 85.50 99 LEU A C 1
ATOM 809 O O . LEU A 1 99 ? -11.323 -4.971 9.158 1.00 85.50 99 LEU A O 1
ATOM 813 N N . LEU A 1 100 ? -9.461 -4.270 8.106 1.00 84.31 100 LEU A N 1
ATOM 814 C CA . LEU A 1 100 ? -8.614 -4.265 9.303 1.00 84.31 100 LEU A CA 1
ATOM 815 C C . LEU A 1 100 ? -9.196 -3.339 10.385 1.00 84.31 100 LEU A C 1
ATOM 817 O O . LEU A 1 100 ? -9.392 -3.754 11.528 1.00 84.31 100 LEU A O 1
ATOM 821 N N . PHE A 1 101 ? -9.550 -2.105 10.015 1.00 80.69 101 PHE A N 1
ATOM 822 C CA . PHE A 1 101 ? -10.138 -1.135 10.943 1.00 80.69 101 PHE A CA 1
ATOM 823 C C . PHE A 1 101 ? -11.544 -1.520 11.417 1.00 80.69 101 PHE A C 1
ATOM 825 O O . PHE A 1 101 ? -11.971 -1.128 12.505 1.00 80.69 101 PHE A O 1
ATOM 832 N N . GLU A 1 102 ? -12.327 -2.223 10.603 1.00 84.00 102 GLU A N 1
ATOM 833 C CA . GLU A 1 102 ? -13.628 -2.748 11.017 1.00 84.00 102 GLU A CA 1
ATOM 834 C C . GLU A 1 102 ? -13.491 -3.880 12.033 1.00 84.00 102 GLU A C 1
ATOM 836 O O . GLU A 1 102 ? -14.170 -3.825 13.062 1.00 84.00 102 GLU A O 1
ATOM 841 N N . ARG A 1 103 ? -12.583 -4.838 11.801 1.00 83.12 103 ARG A N 1
ATOM 842 C CA . ARG A 1 103 ? -12.277 -5.925 12.747 1.00 83.12 103 ARG A CA 1
ATOM 843 C C . ARG A 1 103 ? -11.837 -5.366 14.102 1.00 83.12 103 ARG A C 1
ATOM 845 O O . ARG A 1 103 ? -12.475 -5.652 15.113 1.00 83.12 103 ARG A O 1
ATOM 852 N N . GLU A 1 104 ? -10.870 -4.448 14.112 1.00 79.25 104 GLU A N 1
ATOM 853 C CA . GLU A 1 104 ? -10.406 -3.787 15.343 1.00 79.25 104 GLU A CA 1
ATOM 854 C C . GLU A 1 104 ? -11.539 -3.068 16.095 1.00 79.25 104 GLU A C 1
ATOM 856 O O . GLU A 1 104 ? -11.631 -3.127 17.324 1.00 79.25 104 GLU A O 1
ATOM 861 N N . ARG A 1 105 ? -12.444 -2.394 15.371 1.00 78.56 105 ARG A N 1
ATOM 862 C CA . ARG A 1 105 ? -13.603 -1.723 15.982 1.00 78.56 105 ARG A CA 1
ATOM 863 C C . ARG A 1 105 ? -14.605 -2.709 16.576 1.00 78.56 105 ARG A C 1
ATOM 865 O O . ARG A 1 105 ? -15.221 -2.384 17.590 1.00 78.56 105 ARG A O 1
ATOM 872 N N . GLN A 1 106 ? -14.810 -3.867 15.953 1.00 81.56 106 GLN A N 1
ATOM 873 C CA . GLN A 1 106 ? -15.680 -4.910 16.497 1.00 81.56 106 GLN A CA 1
ATOM 874 C C . GLN A 1 106 ? -15.083 -5.529 17.762 1.00 81.56 106 GLN A C 1
ATOM 876 O O . GLN A 1 106 ? -15.809 -5.706 18.739 1.00 81.56 106 GLN A O 1
ATOM 881 N N . ASP A 1 107 ? -13.778 -5.786 17.782 1.00 76.88 107 ASP A N 1
ATOM 882 C CA . ASP A 1 107 ? -13.100 -6.366 18.943 1.00 76.88 107 ASP A CA 1
ATOM 883 C C . ASP A 1 107 ? -13.120 -5.416 20.145 1.00 76.88 107 ASP A C 1
ATOM 885 O O . ASP A 1 107 ? -13.455 -5.827 21.256 1.00 76.88 107 ASP A O 1
ATOM 889 N N . LEU A 1 108 ? -12.906 -4.114 19.920 1.00 71.75 108 LEU A N 1
ATOM 890 C CA . LEU A 1 108 ? -13.056 -3.090 20.961 1.00 71.75 108 LEU A CA 1
ATOM 891 C C . LEU A 1 108 ? -14.477 -3.018 21.539 1.00 71.75 108 LEU A C 1
ATOM 893 O O . LEU A 1 108 ? -14.633 -2.715 22.718 1.00 71.75 108 LEU A O 1
ATOM 897 N N . LYS A 1 109 ? -15.510 -3.274 20.725 1.00 70.12 109 LYS A N 1
ATOM 898 C CA . LYS A 1 109 ? -16.908 -3.309 21.188 1.00 70.12 109 LYS A CA 1
ATOM 899 C C . LYS A 1 109 ? -17.246 -4.578 21.967 1.00 70.12 109 LYS A C 1
ATOM 901 O O . LYS A 1 109 ? -18.125 -4.520 22.810 1.00 70.12 109 LYS A O 1
ATOM 906 N N . LYS A 1 110 ? -16.595 -5.705 21.669 1.00 68.12 110 LYS A N 1
ATOM 907 C CA . LYS A 1 110 ? -16.769 -6.967 22.410 1.00 68.12 110 LYS A CA 1
ATOM 908 C C . LYS A 1 110 ? -16.008 -6.978 23.737 1.00 68.12 110 LYS A C 1
ATOM 910 O O . LYS A 1 110 ? -16.393 -7.704 24.643 1.00 68.12 110 LYS A O 1
ATOM 915 N N . ALA A 1 111 ? -14.920 -6.215 23.825 1.00 60.41 111 ALA A N 1
ATOM 916 C CA . ALA A 1 111 ? -14.099 -6.089 25.027 1.00 60.41 111 ALA A CA 1
ATOM 917 C C . ALA A 1 111 ? -14.610 -5.029 26.027 1.00 60.41 111 ALA A C 1
ATOM 919 O O . ALA A 1 111 ? -14.005 -4.869 27.087 1.00 60.41 111 ALA A O 1
ATOM 920 N N . SER A 1 112 ? -15.676 -4.293 25.684 1.00 54.31 112 SER A N 1
ATOM 921 C CA . SER A 1 112 ? -16.337 -3.287 26.529 1.00 54.31 112 SER A CA 1
ATOM 922 C C . SER A 1 112 ? -17.688 -3.779 27.021 1.00 54.31 112 SER A C 1
ATOM 924 O O . SER A 1 112 ? -18.113 -3.215 28.052 1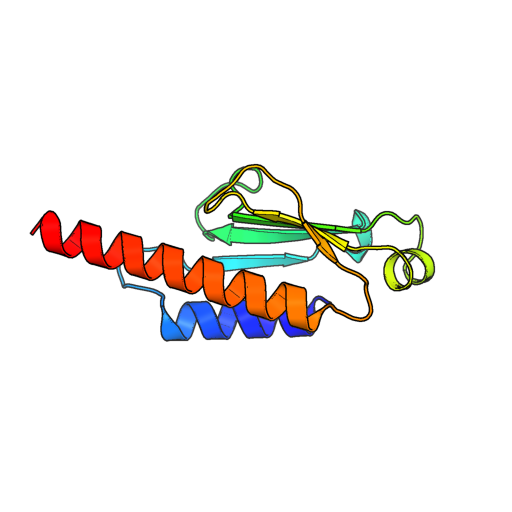.00 54.31 112 SER A O 1
#

Foldseek 3Di:
DVVVVVVLQVVLCVPQPDPVFARKDKADCCQPQNKIFIDRPPDDPVRTQKIWHADDPHPVSSLQTWIWMAGPQPDRDIDTHGSVVVVVVSVVVSVSSVVSSVVVVVVVVVVD

Sequence (112 aa):
YSRNMKSIVFQVNKRYLTKKRAPLAFIDNIAENGECFIKNQDTPDNDYLFLLYIKGENASERLMNDISLEDKTDSTETKIFNPKNVFEASDYMIDRLALLFERERQDLKKAS

pLDDT: mean 81.49, std 7.62, range [54.31, 90.56]